Protein AF-A0A8T5PQ79-F1 (afdb_monomer_lite)

pLDDT: mean 72.95, std 11.93, range [40.16, 89.56]

Foldseek 3Di:
DDAAEDEPDDDDDPCVVVAQKWKKKWWWFDDPSYIYIFIDTDDPVDPDCRNVCSCVVVVPDDGTQFIWMWMGHPLEIETEGQDPVNGGAAPVVQVVVQVNVCVVDVVPHSRQWYWYDLDDDDDPVQVPDVVSVVVSVVSVRDPDDDTDTDGD

Secondary structure (DSSP, 8-state):
--PEEEEEE----GGGTTSSEEEEEEEEEEETTEEEEEEEE--TT--SSHHHHHHHHTT--S-EEEEEEEEEETTEEEEE-EETTTEE--HHHHHHHHHHHHHHHHTTS---EEEEE------TTTTT-HHHHHHHHHTT--SS---EEE--

Structure (mmCIF, N/CA/C/O backbone):
data_AF-A0A8T5PQ79-F1
#
_entry.id   AF-A0A8T5PQ79-F1
#
loop_
_atom_site.group_PDB
_atom_site.id
_atom_site.type_symbol
_atom_site.label_atom_id
_atom_site.label_alt_id
_atom_site.label_comp_id
_atom_site.label_asym_id
_atom_site.label_entity_id
_atom_site.label_seq_id
_atom_site.pdbx_PDB_ins_code
_atom_site.Cartn_x
_atom_site.Cartn_y
_atom_site.Cartn_z
_atom_site.occupancy
_atom_site.B_iso_or_equiv
_atom_site.auth_seq_id
_atom_site.auth_comp_id
_atom_site.auth_asym_id
_atom_site.auth_atom_id
_atom_site.pdbx_PDB_model_num
ATOM 1 N N . MET A 1 1 ? -15.926 6.198 -14.031 1.00 45.31 1 MET A N 1
ATOM 2 C CA . MET A 1 1 ? -16.587 5.485 -12.923 1.00 45.31 1 MET A CA 1
ATOM 3 C C . MET A 1 1 ? -15.678 5.688 -11.734 1.00 45.31 1 MET A C 1
ATOM 5 O O . MET A 1 1 ? -14.533 5.262 -11.818 1.00 45.31 1 MET A O 1
ATOM 9 N N . ASP A 1 2 ? -16.119 6.442 -10.732 1.00 56.50 2 ASP A N 1
ATOM 10 C CA . ASP A 1 2 ? -15.287 6.758 -9.570 1.00 56.50 2 ASP A CA 1
ATOM 11 C C . ASP A 1 2 ? -15.241 5.518 -8.674 1.00 56.50 2 ASP A C 1
ATOM 13 O O . ASP A 1 2 ? -16.249 5.131 -8.086 1.00 56.50 2 ASP A O 1
ATOM 17 N N . LEU A 1 3 ? -14.101 4.829 -8.671 1.00 63.94 3 LEU A N 1
ATOM 18 C CA . LEU A 1 3 ? -13.864 3.680 -7.803 1.00 63.94 3 LEU A CA 1
ATOM 19 C C . LEU A 1 3 ? -13.659 4.196 -6.377 1.00 63.94 3 LEU A C 1
ATOM 21 O O . LEU A 1 3 ? -12.762 4.997 -6.133 1.00 63.94 3 LEU A O 1
ATOM 25 N N . GLU A 1 4 ? -14.497 3.753 -5.443 1.00 78.00 4 GLU A N 1
ATOM 26 C CA . GLU A 1 4 ? -14.402 4.136 -4.032 1.00 78.00 4 GLU A CA 1
ATOM 27 C C . GLU A 1 4 ? -13.470 3.156 -3.300 1.00 78.00 4 GLU A C 1
ATOM 29 O O . GLU A 1 4 ? -13.774 1.964 -3.207 1.00 78.00 4 GLU A O 1
ATOM 34 N N . LEU A 1 5 ? -12.337 3.645 -2.785 1.00 79.31 5 LEU A N 1
ATOM 35 C CA . LEU A 1 5 ? -11.408 2.849 -1.979 1.00 79.31 5 LEU A CA 1
ATOM 36 C C . LEU A 1 5 ? -11.834 2.844 -0.502 1.00 79.31 5 LEU A C 1
ATOM 38 O O . LEU A 1 5 ? -12.096 3.903 0.068 1.00 79.31 5 LEU A O 1
ATOM 42 N N . LYS A 1 6 ? -11.868 1.668 0.137 1.00 82.00 6 LYS A N 1
ATOM 43 C CA . LYS A 1 6 ? -12.191 1.507 1.568 1.00 82.00 6 LYS A CA 1
ATOM 44 C C . LYS A 1 6 ? -11.236 0.565 2.276 1.00 82.00 6 LYS A C 1
ATOM 46 O O . LYS A 1 6 ? -10.828 -0.439 1.710 1.00 82.00 6 LYS A O 1
ATOM 51 N N . ILE A 1 7 ? -10.959 0.844 3.548 1.00 79.62 7 ILE A N 1
ATOM 52 C CA . ILE A 1 7 ? -10.294 -0.111 4.442 1.00 79.62 7 ILE A CA 1
ATOM 53 C C . ILE A 1 7 ? -11.322 -1.165 4.859 1.00 79.62 7 ILE A C 1
ATOM 55 O O . ILE A 1 7 ? -12.284 -0.839 5.552 1.00 79.62 7 ILE A O 1
ATOM 59 N N . ALA A 1 8 ? -11.121 -2.412 4.438 1.00 76.44 8 ALA A N 1
ATOM 60 C CA . ALA A 1 8 ? -11.912 -3.552 4.893 1.00 76.44 8 ALA A CA 1
ATOM 61 C C . ALA A 1 8 ? -11.311 -4.180 6.158 1.00 76.44 8 ALA A C 1
ATOM 63 O O . ALA A 1 8 ? -12.041 -4.509 7.090 1.00 76.44 8 ALA A O 1
ATOM 64 N N . ASN A 1 9 ? -9.980 -4.277 6.221 1.00 79.44 9 ASN A N 1
ATOM 65 C CA . ASN A 1 9 ? -9.239 -4.666 7.418 1.00 79.44 9 ASN A CA 1
ATOM 66 C C . ASN A 1 9 ? -7.968 -3.818 7.532 1.00 79.44 9 ASN A C 1
ATOM 68 O O . ASN A 1 9 ? -7.270 -3.600 6.538 1.00 79.44 9 ASN A O 1
ATOM 72 N N . PHE A 1 10 ? -7.669 -3.371 8.753 1.00 74.69 10 PHE A N 1
ATOM 73 C CA . PHE A 1 10 ? -6.352 -2.861 9.091 1.00 74.69 10 PHE A CA 1
ATOM 74 C C . PHE A 1 10 ? -5.753 -3.613 10.284 1.00 74.69 10 PHE A C 1
ATOM 76 O O . PHE A 1 10 ? -6.185 -3.412 11.421 1.00 74.69 10 PHE A O 1
ATOM 83 N N . THR A 1 11 ? -4.733 -4.433 10.033 1.00 73.50 11 THR A N 1
ATOM 84 C CA . THR A 1 11 ? -4.026 -5.155 11.096 1.00 73.50 11 THR A CA 1
ATOM 85 C C . THR A 1 11 ? -2.994 -4.243 11.755 1.00 73.50 11 THR A C 1
ATOM 87 O O . THR A 1 11 ? -2.093 -3.717 11.096 1.00 73.50 11 THR A O 1
ATOM 90 N N . GLU A 1 12 ? -3.100 -4.061 13.070 1.00 70.12 12 GLU A N 1
ATOM 91 C CA . GLU A 1 12 ? -2.101 -3.321 13.843 1.00 70.12 12 GLU A CA 1
ATOM 92 C C . GLU A 1 12 ? -0.791 -4.114 13.929 1.00 70.12 12 GLU A C 1
ATOM 94 O O . GLU A 1 12 ? -0.793 -5.330 14.123 1.00 70.12 12 GLU A O 1
ATOM 99 N N . ASN A 1 13 ? 0.340 -3.424 13.775 1.00 64.50 13 ASN A N 1
ATOM 100 C CA . ASN A 1 13 ? 1.653 -4.014 14.007 1.00 64.50 13 ASN A CA 1
ATOM 101 C C . ASN A 1 13 ? 2.167 -3.526 15.364 1.00 64.50 13 ASN A C 1
ATOM 103 O O . ASN A 1 13 ? 2.587 -2.376 15.497 1.00 64.50 13 ASN A O 1
ATOM 107 N N . SER A 1 14 ? 2.130 -4.405 16.367 1.00 60.19 14 SER A N 1
ATOM 108 C CA . SER A 1 14 ? 2.574 -4.105 17.734 1.00 60.19 14 SER A CA 1
ATOM 109 C C . SER A 1 14 ? 4.061 -3.741 17.826 1.00 60.19 14 SER A C 1
ATOM 111 O O . SER A 1 14 ? 4.486 -3.176 18.825 1.00 60.19 14 SER A O 1
ATOM 113 N N . GLN A 1 15 ? 4.857 -4.016 16.785 1.00 58.06 15 GLN A N 1
ATOM 114 C CA . GLN A 1 15 ? 6.284 -3.680 16.742 1.00 58.06 15 GLN A CA 1
ATOM 115 C C . GLN A 1 15 ? 6.549 -2.190 16.485 1.00 58.06 15 GLN A C 1
ATOM 117 O O . GLN A 1 15 ? 7.648 -1.722 16.750 1.00 58.06 15 GLN A O 1
ATOM 122 N N . VAL A 1 16 ? 5.552 -1.427 16.023 1.00 59.19 16 VAL A N 1
ATOM 123 C CA . VAL A 1 16 ? 5.694 0.010 15.704 1.00 59.19 16 VAL A CA 1
ATOM 124 C C . VAL A 1 16 ? 5.836 0.872 16.963 1.00 59.19 16 VAL A C 1
ATOM 126 O O . VAL A 1 16 ? 6.317 2.003 16.889 1.00 59.19 16 VAL A O 1
ATOM 129 N N . GLU A 1 17 ? 5.420 0.355 18.123 1.00 57.84 17 GLU A N 1
ATOM 130 C CA . GLU A 1 17 ? 5.636 1.016 19.414 1.00 57.84 17 GLU A CA 1
ATOM 131 C C . GLU A 1 17 ? 7.031 0.743 19.993 1.00 57.84 17 GLU A C 1
ATOM 133 O O . GLU A 1 17 ? 7.568 1.589 20.708 1.00 57.84 17 GLU A O 1
ATOM 138 N N . GLU A 1 18 ? 7.632 -0.406 19.667 1.00 51.97 18 GLU A N 1
ATOM 139 C CA . GLU A 1 18 ? 8.903 -0.856 20.251 1.00 51.97 18 GLU A CA 1
ATOM 140 C C . GLU A 1 18 ? 10.114 -0.604 19.346 1.00 51.97 18 GLU A C 1
ATOM 142 O O . GLU A 1 18 ? 11.229 -0.435 19.839 1.00 51.97 18 GLU A O 1
ATOM 147 N N . GLU A 1 19 ? 9.916 -0.497 18.034 1.00 53.09 19 GLU A N 1
ATOM 148 C CA . GLU A 1 19 ? 10.960 -0.148 17.083 1.00 53.09 19 GLU A CA 1
ATOM 149 C C . GLU A 1 19 ? 10.413 0.850 16.062 1.00 53.09 19 GLU A C 1
ATOM 151 O O . GLU A 1 19 ? 9.291 0.734 15.577 1.00 53.09 19 GLU A O 1
ATOM 156 N N . GLU A 1 20 ? 11.227 1.837 15.687 1.00 65.12 20 GLU A N 1
ATOM 157 C CA . GLU A 1 20 ? 10.925 2.864 14.682 1.00 65.12 20 GLU A CA 1
ATOM 158 C C . GLU A 1 20 ? 10.723 2.290 13.265 1.00 65.12 20 GLU A C 1
ATOM 160 O O . GLU A 1 20 ? 10.907 3.024 12.298 1.00 65.12 20 GLU A O 1
ATOM 165 N N . PHE A 1 21 ? 10.388 1.002 13.131 1.00 69.50 21 PHE A N 1
ATOM 166 C CA . PHE A 1 21 ? 10.263 0.226 11.912 1.00 69.50 21 PHE A CA 1
ATOM 167 C C . PHE A 1 21 ? 9.094 -0.773 11.998 1.00 69.50 21 PHE A C 1
ATOM 169 O O . PHE A 1 21 ? 9.026 -1.586 12.915 1.00 69.50 21 PHE A O 1
ATOM 176 N N . GLY A 1 22 ? 8.200 -0.764 11.010 1.00 76.88 22 GLY A N 1
ATOM 177 C CA . GLY A 1 22 ? 7.114 -1.737 10.883 1.00 76.88 22 GLY A CA 1
ATOM 178 C C . GLY A 1 22 ? 6.856 -2.087 9.425 1.00 76.88 22 GLY A C 1
ATOM 179 O O . GLY A 1 22 ? 6.972 -1.225 8.558 1.00 76.88 22 GLY A O 1
ATOM 180 N N . VAL A 1 23 ? 6.504 -3.344 9.151 1.00 80.12 23 VAL A N 1
ATOM 181 C CA . VAL A 1 23 ? 6.176 -3.817 7.798 1.00 80.12 23 VAL A CA 1
ATOM 182 C C . VAL A 1 23 ? 4.776 -4.413 7.788 1.00 80.12 23 VAL A C 1
ATOM 184 O O . VAL A 1 23 ? 4.390 -5.156 8.693 1.00 80.12 23 VAL A O 1
ATOM 187 N N . TRP A 1 24 ? 4.021 -4.093 6.746 1.00 85.62 24 TRP A N 1
ATOM 188 C CA . TRP A 1 24 ? 2.733 -4.691 6.440 1.00 85.62 24 TRP A CA 1
ATOM 189 C C . TRP A 1 24 ? 2.726 -5.156 4.999 1.00 85.62 24 TRP A C 1
ATOM 191 O O . TRP A 1 24 ? 3.242 -4.483 4.106 1.00 85.62 24 TRP A O 1
ATOM 201 N N . LYS A 1 25 ? 2.051 -6.273 4.774 1.00 87.06 25 LYS A N 1
ATOM 202 C CA . LYS A 1 25 ? 1.564 -6.640 3.454 1.00 87.06 25 LYS A CA 1
ATOM 203 C C . LYS A 1 25 ? 0.161 -6.101 3.273 1.00 87.06 25 LYS A C 1
ATOM 205 O O . LYS A 1 25 ? -0.603 -6.006 4.234 1.00 87.06 25 LYS A O 1
ATOM 210 N N . PHE A 1 26 ? -0.196 -5.786 2.040 1.00 88.12 26 PHE A N 1
ATOM 211 C CA . PHE A 1 26 ? -1.568 -5.461 1.707 1.00 88.12 26 PHE A CA 1
ATOM 212 C C . PHE A 1 26 ? -1.999 -6.072 0.381 1.00 88.12 26 PHE A C 1
ATOM 214 O O . PHE A 1 26 ? -1.177 -6.322 -0.502 1.00 88.12 26 PHE A O 1
ATOM 221 N N . VAL A 1 27 ? -3.302 -6.303 0.262 1.00 89.50 27 VAL A N 1
ATOM 222 C CA . VAL A 1 27 ? -3.963 -6.734 -0.970 1.00 89.50 27 VAL A CA 1
ATOM 223 C C . VAL A 1 27 ? -5.167 -5.840 -1.235 1.00 89.50 27 VAL A C 1
ATOM 225 O O . VAL A 1 27 ? -5.824 -5.361 -0.304 1.00 89.50 27 VAL A O 1
ATOM 228 N N . LEU A 1 28 ? -5.426 -5.594 -2.515 1.00 89.25 28 LEU A N 1
ATOM 229 C CA . LEU A 1 28 ? -6.592 -4.868 -2.994 1.00 89.25 28 LEU A CA 1
ATOM 230 C C . LEU A 1 28 ? -7.549 -5.846 -3.655 1.00 89.25 28 LEU A C 1
ATOM 232 O O . LEU A 1 28 ? -7.155 -6.585 -4.554 1.00 89.25 28 LEU A O 1
ATOM 236 N N . VAL A 1 29 ? -8.801 -5.815 -3.222 1.00 89.56 29 VAL A N 1
ATOM 237 C CA . VAL A 1 29 ? -9.871 -6.666 -3.739 1.00 89.56 29 VAL A CA 1
ATOM 238 C C . VAL A 1 29 ? -10.916 -5.781 -4.392 1.00 89.56 29 VAL A C 1
ATOM 240 O O . VAL A 1 29 ? -11.338 -4.785 -3.804 1.00 89.56 29 VAL A O 1
ATOM 243 N N . GLN A 1 30 ? -11.331 -6.115 -5.607 1.00 87.25 30 GLN A N 1
ATOM 244 C CA . GLN A 1 30 ? -12.463 -5.456 -6.233 1.00 87.25 30 GLN A CA 1
ATOM 245 C C . GLN A 1 30 ? -13.764 -6.088 -5.730 1.00 87.25 30 GLN A C 1
ATOM 247 O O . GLN A 1 30 ? -14.006 -7.273 -5.911 1.00 87.25 30 GLN A O 1
ATOM 252 N N . ASP A 1 31 ? -14.620 -5.272 -5.118 1.00 85.69 31 ASP A N 1
ATOM 253 C CA . ASP A 1 31 ? -15.972 -5.655 -4.710 1.00 85.69 31 ASP A CA 1
ATOM 254 C C . ASP A 1 31 ? -16.971 -4.734 -5.414 1.00 85.69 31 ASP A C 1
ATOM 256 O O . ASP A 1 31 ? -17.198 -3.587 -5.013 1.00 85.69 31 ASP A O 1
ATOM 260 N N . ASN A 1 32 ? -17.565 -5.232 -6.500 1.00 83.81 32 ASN A N 1
ATOM 261 C CA . ASN A 1 32 ? -18.494 -4.481 -7.340 1.00 83.81 32 ASN A CA 1
ATOM 262 C C . ASN A 1 32 ? -17.881 -3.150 -7.836 1.00 83.81 32 ASN A C 1
ATOM 264 O O . ASN A 1 32 ? -16.981 -3.140 -8.677 1.00 83.81 32 ASN A O 1
ATOM 268 N N . SER A 1 33 ? -18.377 -2.014 -7.333 1.00 82.31 33 SER A N 1
ATOM 269 C CA . SER A 1 33 ? -17.909 -0.661 -7.663 1.00 82.31 33 SER A CA 1
ATOM 270 C C . SER A 1 33 ? -16.904 -0.097 -6.649 1.00 82.31 33 SER A C 1
ATOM 272 O O . SER A 1 33 ? -16.665 1.113 -6.636 1.00 82.31 33 SER A O 1
ATOM 274 N N . LYS A 1 34 ? -16.373 -0.936 -5.757 1.00 84.88 34 LYS A N 1
ATOM 275 C CA . LYS A 1 34 ? -15.459 -0.549 -4.681 1.00 84.88 34 LYS A CA 1
ATOM 276 C C . LYS A 1 34 ? -14.151 -1.308 -4.791 1.00 84.88 34 LYS A C 1
ATOM 278 O O . LYS A 1 34 ? -14.103 -2.426 -5.296 1.00 84.88 34 LYS A O 1
ATOM 283 N N . ILE A 1 35 ? -13.104 -0.693 -4.258 1.00 88.12 35 ILE A N 1
ATOM 284 C CA . ILE A 1 35 ? -11.839 -1.367 -3.995 1.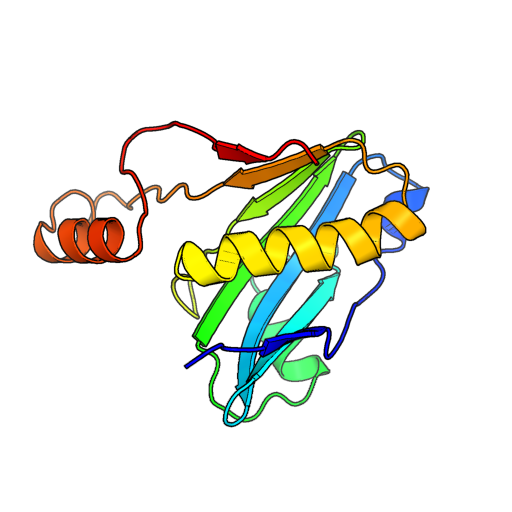00 88.12 35 ILE A CA 1
ATOM 285 C C . ILE A 1 35 ? -11.698 -1.472 -2.482 1.00 88.12 35 ILE A C 1
ATOM 287 O O . ILE A 1 35 ? -11.782 -0.477 -1.761 1.00 88.12 35 ILE A O 1
ATOM 291 N N . LEU A 1 36 ? -11.510 -2.689 -1.999 1.00 89.12 36 LEU A N 1
ATOM 292 C CA . LEU A 1 36 ? -11.332 -3.006 -0.596 1.00 89.12 36 LEU A CA 1
ATOM 293 C C . LEU A 1 36 ? -9.854 -3.249 -0.315 1.00 89.12 36 LEU A C 1
ATOM 295 O O . LEU A 1 36 ? -9.195 -4.035 -0.992 1.00 89.12 36 LEU A O 1
ATOM 299 N N . LEU A 1 37 ? -9.346 -2.561 0.698 1.00 88.44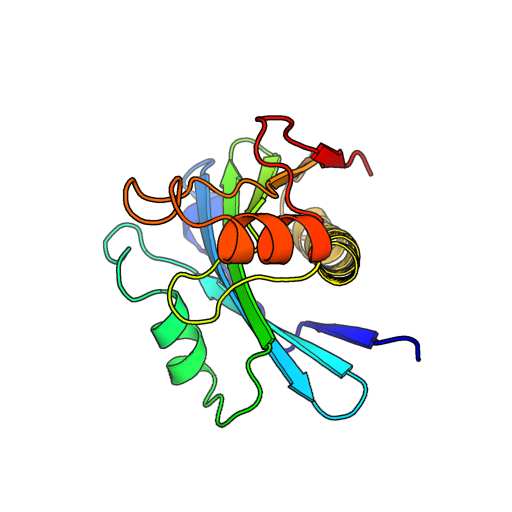 37 LEU A N 1
ATOM 300 C CA . LEU A 1 37 ? -7.997 -2.705 1.203 1.00 88.44 37 LEU A CA 1
ATOM 301 C C . LEU A 1 37 ? -7.983 -3.637 2.415 1.00 88.44 37 LEU A C 1
ATOM 303 O O . LEU A 1 37 ? -8.629 -3.356 3.428 1.00 88.44 37 LEU A O 1
ATOM 307 N N . TYR A 1 38 ? -7.177 -4.691 2.323 1.00 87.81 38 TYR A N 1
ATOM 308 C CA . TYR A 1 38 ? -6.839 -5.573 3.432 1.00 87.81 38 TYR A CA 1
ATOM 309 C C . TYR A 1 38 ? -5.352 -5.467 3.739 1.00 87.81 38 TYR A C 1
ATOM 311 O O . TYR A 1 38 ? -4.524 -5.541 2.828 1.00 87.81 38 TYR A O 1
ATOM 319 N N . THR A 1 39 ? -5.003 -5.322 5.016 1.00 86.19 39 THR A N 1
ATOM 320 C CA . THR A 1 39 ? -3.607 -5.305 5.469 1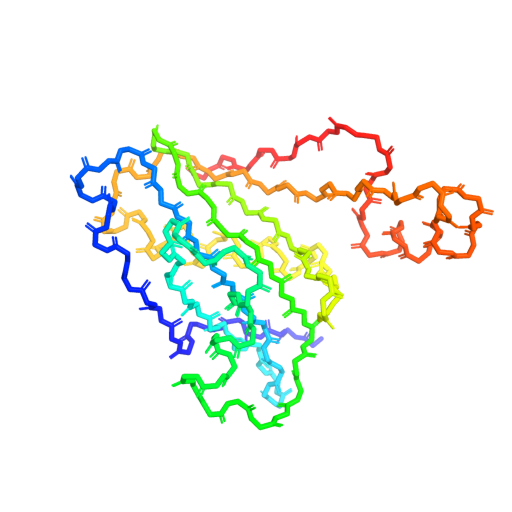.00 86.19 39 THR A CA 1
ATOM 321 C C . THR A 1 39 ? -3.343 -6.425 6.468 1.00 86.19 39 THR A C 1
ATOM 323 O O . THR A 1 39 ? -4.213 -6.781 7.262 1.00 86.19 39 THR A O 1
ATOM 326 N N . GLY A 1 40 ? -2.125 -6.961 6.449 1.00 83.81 40 GLY A N 1
ATOM 327 C CA . GLY A 1 40 ? -1.611 -7.887 7.454 1.00 83.81 40 GLY A CA 1
ATOM 328 C C . GLY A 1 40 ? -0.248 -7.415 7.935 1.00 83.81 40 GLY A C 1
ATOM 329 O O . GLY A 1 40 ? 0.639 -7.138 7.123 1.00 83.81 40 GLY A O 1
ATOM 330 N N . ALA A 1 41 ? -0.086 -7.296 9.251 1.00 77.75 41 ALA A N 1
ATOM 331 C CA . ALA A 1 41 ? 1.211 -7.008 9.846 1.00 77.75 41 ALA A CA 1
ATOM 332 C C . ALA A 1 41 ? 2.163 -8.171 9.555 1.00 77.75 41 ALA A C 1
ATOM 334 O O . ALA A 1 41 ? 1.804 -9.335 9.734 1.00 77.75 41 ALA A O 1
ATOM 335 N N . GLN A 1 42 ? 3.369 -7.859 9.089 1.00 71.88 42 GLN A N 1
ATOM 336 C CA . GLN A 1 42 ? 4.362 -8.866 8.752 1.00 71.88 42 GLN A CA 1
ATOM 337 C C . GLN A 1 42 ? 5.345 -9.035 9.917 1.00 71.88 42 GLN A C 1
ATOM 339 O O . GLN A 1 42 ? 6.083 -8.093 10.223 1.00 71.88 42 GLN A O 1
ATOM 344 N N . PRO A 1 43 ? 5.395 -10.212 10.569 1.00 66.12 43 PRO A N 1
ATOM 345 C CA . PRO A 1 43 ? 6.440 -10.509 11.539 1.00 66.12 43 PRO A CA 1
ATOM 346 C C . PRO A 1 43 ? 7.803 -10.573 10.839 1.00 66.12 43 PRO A C 1
ATOM 348 O O . PRO A 1 43 ? 7.903 -11.076 9.720 1.00 66.12 43 PRO A O 1
ATOM 351 N N . LYS A 1 44 ? 8.870 -10.130 11.518 1.00 62.78 44 LYS A N 1
ATOM 352 C CA . LYS A 1 44 ? 10.256 -10.151 10.997 1.00 62.78 44 LYS A CA 1
ATOM 353 C C . LYS A 1 44 ? 10.714 -11.521 10.475 1.00 62.78 44 LYS A C 1
ATOM 355 O O . LYS A 1 44 ? 11.600 -11.580 9.630 1.00 62.78 44 LYS A O 1
ATOM 360 N N . GLU A 1 45 ? 10.131 -12.597 10.991 1.00 61.75 45 GLU A N 1
ATOM 361 C CA . GLU A 1 45 ? 10.542 -13.979 10.735 1.00 61.75 45 GLU A CA 1
ATOM 362 C C . GLU A 1 45 ? 9.941 -14.578 9.451 1.00 61.75 45 GLU A C 1
ATOM 364 O O . GLU A 1 45 ? 10.382 -15.645 9.036 1.00 61.75 45 GLU A O 1
ATOM 369 N N . ASP A 1 46 ? 8.974 -13.914 8.800 1.00 62.94 46 ASP A N 1
ATOM 370 C CA . ASP A 1 46 ? 8.191 -14.527 7.718 1.00 62.94 46 ASP A CA 1
ATOM 371 C C . ASP A 1 46 ? 8.012 -13.596 6.507 1.00 62.94 46 ASP A C 1
ATOM 373 O O . ASP A 1 46 ? 6.965 -12.972 6.295 1.00 62.94 46 ASP A O 1
ATOM 377 N N . TYR A 1 47 ? 9.080 -13.466 5.710 1.00 59.16 47 TYR A N 1
ATOM 378 C CA . TYR A 1 47 ? 9.092 -12.596 4.530 1.00 59.16 47 TYR A CA 1
ATOM 379 C C . TYR A 1 47 ? 8.388 -13.192 3.300 1.00 59.16 47 TYR A C 1
ATOM 381 O O . TYR A 1 47 ? 7.876 -12.434 2.471 1.00 59.16 47 TYR A O 1
ATOM 389 N N . GLU A 1 48 ? 8.341 -14.522 3.186 1.00 60.56 48 GLU A N 1
ATOM 390 C CA . GLU A 1 48 ? 7.990 -15.224 1.943 1.00 60.56 48 GLU A CA 1
ATOM 391 C C . GLU A 1 48 ? 6.477 -15.382 1.711 1.00 60.56 48 GLU A C 1
ATOM 393 O O . GLU A 1 48 ? 6.051 -15.434 0.557 1.00 60.56 48 GLU A O 1
ATOM 398 N N . TYR A 1 49 ? 5.650 -15.375 2.767 1.00 64.19 49 TYR A N 1
ATOM 399 C CA . TYR A 1 49 ? 4.216 -15.713 2.669 1.00 64.19 49 TYR A CA 1
ATOM 400 C C . TYR A 1 49 ? 3.255 -14.596 3.077 1.00 64.19 49 TYR A C 1
ATOM 402 O O . TYR A 1 49 ? 2.054 -14.820 3.258 1.00 64.19 49 TYR A O 1
ATOM 410 N N . GLY A 1 50 ? 3.751 -13.368 3.216 1.00 75.69 50 GLY A N 1
ATOM 411 C CA . GLY A 1 50 ? 2.958 -12.299 3.811 1.00 75.69 50 GLY A CA 1
ATOM 412 C C . GLY A 1 50 ? 1.661 -11.979 3.043 1.00 75.69 50 GLY A C 1
ATOM 413 O O . GLY A 1 50 ? 0.628 -11.803 3.678 1.00 75.69 50 GLY A O 1
ATOM 414 N N . HIS A 1 51 ? 1.658 -11.957 1.699 1.00 82.12 51 HIS A N 1
ATOM 415 C CA . HIS A 1 51 ? 0.431 -11.667 0.930 1.00 82.12 51 HIS A CA 1
ATOM 416 C C . HIS A 1 51 ? -0.587 -12.814 0.991 1.00 82.12 51 HIS A C 1
ATOM 418 O O . HIS A 1 51 ? -1.772 -12.557 1.191 1.00 82.12 51 HIS A O 1
ATOM 424 N N . SER A 1 52 ? -0.141 -14.073 0.887 1.00 80.38 52 SER A N 1
ATOM 425 C CA . SER A 1 52 ? -1.016 -15.248 1.040 1.00 80.38 52 SER A CA 1
ATOM 426 C C . SER A 1 52 ? -1.633 -15.327 2.432 1.00 80.38 52 SER A C 1
ATOM 428 O O . SER A 1 52 ? -2.776 -15.751 2.572 1.00 80.38 52 SER A O 1
ATOM 430 N N . ARG A 1 53 ? -0.906 -14.862 3.452 1.00 80.69 53 ARG A N 1
ATOM 431 C CA . ARG A 1 53 ? -1.410 -14.782 4.819 1.00 80.69 53 ARG A CA 1
ATOM 432 C C . ARG A 1 53 ? -2.561 -13.785 4.943 1.00 80.69 53 ARG A C 1
ATOM 434 O O . ARG A 1 53 ? -3.587 -14.143 5.512 1.00 80.69 53 ARG A O 1
ATOM 441 N N . VAL A 1 54 ? -2.439 -12.589 4.348 1.00 85.31 54 VAL A N 1
ATOM 442 C CA . VAL A 1 54 ? -3.546 -11.610 4.318 1.00 85.31 54 VAL A CA 1
ATOM 443 C C . VAL A 1 54 ? -4.793 -12.222 3.683 1.00 85.31 54 VAL A C 1
ATOM 445 O O . VAL A 1 54 ? -5.885 -12.070 4.226 1.00 85.31 54 VAL A O 1
ATOM 448 N N . VAL A 1 55 ? -4.624 -12.947 2.573 1.00 86.12 55 VAL A N 1
ATOM 449 C CA . VAL A 1 55 ? -5.717 -13.644 1.877 1.00 86.12 55 VAL A CA 1
ATOM 450 C C . VAL A 1 55 ? -6.365 -14.695 2.774 1.00 86.12 55 VAL A C 1
ATOM 452 O O . VAL A 1 55 ? -7.581 -14.671 2.950 1.00 86.12 55 VAL A O 1
ATOM 455 N N . SER A 1 56 ? -5.567 -15.570 3.394 1.00 84.06 56 SER A N 1
ATOM 456 C CA . SER A 1 56 ? -6.087 -16.654 4.232 1.00 84.06 56 SER A CA 1
ATOM 457 C C . SER A 1 56 ? -6.741 -16.166 5.525 1.00 84.06 56 SER A C 1
ATOM 459 O O . SER A 1 56 ? -7.762 -16.705 5.932 1.00 84.06 56 SER A O 1
ATOM 461 N N . GLU A 1 57 ? -6.172 -15.150 6.181 1.00 85.31 57 GLU A N 1
ATOM 462 C CA . GLU A 1 57 ? -6.684 -14.643 7.462 1.00 85.31 57 GLU A CA 1
ATOM 463 C C . GLU A 1 57 ? -7.986 -13.849 7.298 1.00 85.31 57 GLU A C 1
ATOM 465 O O . GLU A 1 57 ? -8.753 -13.731 8.251 1.00 85.31 57 GLU A O 1
ATOM 470 N N . ASN A 1 58 ? -8.245 -13.318 6.099 1.00 83.69 58 ASN A N 1
ATOM 471 C CA . ASN A 1 58 ? -9.446 -12.539 5.796 1.00 83.69 58 ASN A CA 1
ATOM 472 C C . ASN A 1 58 ? -10.471 -13.306 4.945 1.00 83.69 58 ASN A C 1
ATOM 474 O O . ASN A 1 58 ? -11.437 -12.691 4.500 1.00 83.69 58 ASN A O 1
ATOM 478 N N . ASP A 1 59 ? -10.267 -14.611 4.721 1.00 85.12 59 ASP A N 1
ATOM 479 C CA . ASP A 1 59 ? -11.143 -15.472 3.907 1.00 85.12 59 ASP A CA 1
ATOM 480 C C . ASP A 1 59 ? -11.479 -14.850 2.534 1.00 85.12 59 ASP A C 1
ATOM 482 O O . ASP A 1 59 ? -12.625 -14.818 2.078 1.00 85.12 59 ASP A O 1
ATOM 486 N N . ILE A 1 60 ? -10.462 -14.266 1.889 1.00 84.31 60 ILE A N 1
ATOM 487 C CA . ILE A 1 60 ? -10.630 -13.572 0.609 1.00 84.31 60 ILE A CA 1
ATOM 488 C C . ILE A 1 60 ? -10.782 -14.630 -0.481 1.00 84.31 60 ILE A C 1
ATOM 490 O O . ILE A 1 60 ? -9.815 -15.310 -0.826 1.00 84.31 60 ILE A O 1
ATOM 494 N N . SER A 1 61 ? -12.001 -14.762 -1.010 1.00 71.38 61 SER A N 1
ATOM 495 C CA . SER A 1 61 ? -12.339 -15.814 -1.968 1.00 71.38 61 SER A CA 1
ATOM 496 C C . SER A 1 61 ? -12.037 -15.456 -3.422 1.00 71.38 61 SER A C 1
ATOM 498 O O . SER A 1 61 ? -11.504 -16.330 -4.078 1.00 71.38 61 SER A O 1
ATOM 500 N N . GLU A 1 62 ? -12.249 -14.229 -3.931 1.00 71.19 62 GLU A N 1
ATOM 501 C CA . GLU A 1 62 ? -11.825 -13.838 -5.300 1.00 71.19 62 GLU A CA 1
ATOM 502 C C . GLU A 1 62 ? -11.896 -12.309 -5.588 1.00 71.19 62 GLU A C 1
ATOM 504 O O . GLU A 1 62 ? -12.452 -11.548 -4.799 1.00 71.19 62 GLU A O 1
ATOM 509 N N . ASP A 1 63 ? -11.315 -11.908 -6.741 1.00 83.94 63 ASP A N 1
ATOM 510 C CA . ASP A 1 63 ? -11.068 -10.565 -7.330 1.00 83.94 63 ASP A CA 1
ATOM 511 C C . ASP A 1 63 ? -9.967 -9.702 -6.683 1.00 83.94 63 ASP A C 1
ATOM 513 O O . ASP A 1 63 ? -10.079 -8.485 -6.521 1.00 83.94 63 ASP A O 1
ATOM 517 N N . ILE A 1 64 ? -8.825 -10.324 -6.371 1.00 86.19 64 ILE A N 1
ATOM 518 C CA . ILE A 1 64 ? -7.600 -9.584 -6.034 1.00 86.19 64 ILE A CA 1
ATOM 519 C C . ILE A 1 64 ? -7.076 -8.876 -7.289 1.00 86.19 64 ILE A C 1
ATOM 521 O O . ILE A 1 64 ? -6.677 -9.517 -8.258 1.00 86.19 64 ILE A O 1
ATOM 525 N N . ILE A 1 65 ? -7.033 -7.546 -7.244 1.00 85.19 65 ILE A N 1
ATOM 526 C CA . ILE A 1 65 ? -6.587 -6.692 -8.357 1.00 85.19 65 ILE A CA 1
ATOM 527 C C . ILE A 1 65 ? -5.153 -6.180 -8.187 1.00 85.19 65 ILE A C 1
ATOM 529 O O . ILE A 1 65 ? -4.643 -5.460 -9.043 1.00 85.19 65 ILE A O 1
ATOM 533 N N . GLY A 1 66 ? -4.512 -6.507 -7.065 1.00 86.81 66 GLY A N 1
ATOM 534 C CA . GLY A 1 66 ? -3.118 -6.179 -6.804 1.00 86.81 66 GLY A CA 1
ATOM 535 C C . GLY A 1 66 ? -2.741 -6.328 -5.336 1.00 86.81 66 GLY A C 1
ATOM 536 O O . GLY A 1 66 ? -3.583 -6.556 -4.466 1.00 86.81 66 GLY A O 1
ATOM 537 N N . GLY A 1 67 ? -1.455 -6.175 -5.046 1.00 87.44 67 GLY A N 1
ATOM 538 C CA . GLY A 1 67 ? -0.942 -6.204 -3.683 1.00 87.44 67 GLY A CA 1
ATOM 539 C C . GLY A 1 67 ? 0.383 -5.476 -3.567 1.00 87.44 67 GLY A C 1
ATOM 540 O O . GLY A 1 67 ? 0.963 -5.050 -4.564 1.00 87.44 67 GLY A O 1
ATOM 541 N N . GLY A 1 68 ? 0.850 -5.321 -2.337 1.00 87.62 68 GLY A N 1
ATOM 542 C CA . GLY A 1 68 ? 2.031 -4.526 -2.070 1.00 87.62 68 GLY A CA 1
ATOM 543 C C . GLY A 1 68 ? 2.504 -4.571 -0.630 1.00 87.62 68 GLY A C 1
ATOM 544 O O . GLY A 1 68 ? 1.987 -5.330 0.195 1.00 87.62 68 GLY A O 1
ATOM 545 N N . ASP A 1 69 ? 3.491 -3.731 -0.351 1.00 86.19 69 ASP A N 1
ATOM 546 C CA . ASP A 1 69 ? 4.150 -3.614 0.941 1.00 86.19 69 ASP A CA 1
ATOM 547 C C . ASP A 1 69 ? 4.013 -2.186 1.469 1.00 86.19 69 ASP A C 1
ATOM 549 O O . ASP A 1 69 ? 4.134 -1.220 0.714 1.00 86.19 69 ASP A O 1
ATOM 553 N N . MET A 1 70 ? 3.800 -2.049 2.773 1.00 86.69 70 MET A N 1
ATOM 554 C CA . MET A 1 70 ? 3.965 -0.789 3.489 1.00 86.69 70 MET A CA 1
ATOM 555 C C . MET A 1 70 ? 5.069 -0.949 4.526 1.00 86.69 70 MET A C 1
ATOM 557 O O . MET A 1 70 ? 5.016 -1.867 5.340 1.00 86.69 70 MET A O 1
ATOM 561 N N . CYS A 1 71 ? 6.033 -0.039 4.533 1.00 84.56 71 CYS A N 1
ATOM 562 C CA . CYS A 1 71 ? 7.122 -0.003 5.496 1.00 84.56 71 CYS A CA 1
ATOM 563 C C . CYS A 1 71 ? 7.103 1.340 6.221 1.00 84.56 71 CYS A C 1
ATOM 565 O O . CYS A 1 71 ? 7.418 2.376 5.640 1.00 84.56 71 CYS A O 1
ATOM 567 N N . PHE A 1 72 ? 6.747 1.341 7.499 1.00 81.50 72 PHE A N 1
ATOM 568 C CA . PHE A 1 72 ? 6.890 2.521 8.339 1.00 81.50 72 PHE A CA 1
ATOM 569 C C . PHE A 1 72 ? 8.310 2.565 8.883 1.00 81.50 72 PHE A C 1
ATOM 571 O O . PHE A 1 72 ? 8.762 1.578 9.448 1.00 81.50 72 PHE A O 1
ATOM 578 N N . HIS A 1 73 ? 9.007 3.687 8.730 1.00 82.81 73 HIS A N 1
ATOM 579 C CA . HIS A 1 73 ? 10.302 3.913 9.349 1.00 82.81 73 HIS A CA 1
ATOM 580 C C . HIS A 1 73 ? 10.508 5.385 9.742 1.00 82.81 73 HIS A C 1
ATOM 582 O O . HIS A 1 73 ? 10.358 6.284 8.915 1.00 82.81 73 HIS A O 1
ATOM 588 N N . TYR A 1 74 ? 10.873 5.672 10.995 1.00 79.69 74 TYR A N 1
ATOM 589 C CA . TYR A 1 74 ? 11.232 7.028 11.464 1.00 79.69 74 TYR A CA 1
ATOM 590 C C . TYR A 1 74 ? 10.210 8.142 11.124 1.00 79.69 74 TYR A C 1
ATOM 592 O O . TYR A 1 74 ? 10.577 9.277 10.801 1.00 79.69 74 TYR A O 1
ATOM 600 N N . GLY A 1 75 ? 8.907 7.840 11.166 1.00 77.56 75 GLY A N 1
ATOM 601 C CA . GLY A 1 75 ? 7.852 8.791 10.785 1.00 77.56 75 GLY A CA 1
ATOM 602 C C . GLY A 1 75 ? 7.621 8.916 9.274 1.00 77.56 75 GLY A C 1
ATOM 603 O O . GLY A 1 75 ? 6.891 9.803 8.846 1.00 77.56 75 GLY A O 1
ATOM 604 N N . THR A 1 76 ? 8.227 8.050 8.468 1.00 82.94 76 THR A N 1
ATOM 605 C CA . THR A 1 76 ? 7.988 7.915 7.026 1.00 82.94 76 THR A CA 1
ATOM 606 C C . THR A 1 76 ? 7.226 6.629 6.778 1.00 82.94 76 THR A C 1
ATOM 608 O O . THR A 1 76 ? 7.638 5.594 7.286 1.00 82.94 76 THR A O 1
ATOM 611 N N . LEU A 1 77 ? 6.151 6.664 5.999 1.00 85.06 77 LEU A N 1
ATOM 612 C CA . LEU A 1 77 ? 5.522 5.448 5.491 1.00 85.06 77 LEU A CA 1
ATOM 613 C C . LEU A 1 77 ? 5.878 5.276 4.016 1.00 85.06 77 LEU A C 1
ATOM 615 O O . LEU A 1 77 ? 5.467 6.074 3.185 1.00 85.06 77 LEU A O 1
ATOM 619 N N . ASP A 1 78 ? 6.664 4.260 3.703 1.00 85.31 78 ASP A N 1
ATOM 620 C CA . ASP A 1 78 ? 6.977 3.844 2.339 1.00 85.31 78 ASP A CA 1
ATOM 621 C C . ASP A 1 78 ? 5.916 2.844 1.866 1.00 85.31 78 ASP A C 1
ATOM 623 O O . ASP A 1 78 ? 5.654 1.858 2.551 1.00 85.31 78 ASP A O 1
ATOM 627 N N . VAL A 1 79 ? 5.301 3.090 0.712 1.00 85.19 79 VAL A N 1
ATOM 628 C CA . VAL A 1 79 ? 4.308 2.207 0.101 1.00 85.19 79 VAL A CA 1
ATOM 629 C C . VAL A 1 79 ? 4.791 1.735 -1.264 1.00 85.19 79 VAL A C 1
ATOM 631 O O . VAL A 1 79 ? 5.044 2.543 -2.156 1.00 85.19 79 VAL A O 1
ATOM 634 N N . LYS A 1 80 ? 4.805 0.418 -1.470 1.00 83.69 80 LYS A N 1
ATOM 635 C CA . LYS A 1 80 ? 5.164 -0.239 -2.732 1.00 83.69 80 LYS A CA 1
ATOM 636 C C . LYS A 1 80 ? 3.991 -1.048 -3.258 1.00 83.69 80 LYS A C 1
ATOM 638 O O . LYS A 1 80 ? 3.586 -2.014 -2.626 1.00 83.69 80 LYS A O 1
ATOM 643 N N . GLY A 1 81 ? 3.462 -0.685 -4.424 1.00 81.25 81 GLY A N 1
ATOM 644 C CA . GLY A 1 81 ? 2.283 -1.321 -5.032 1.00 81.25 81 GLY A CA 1
ATOM 645 C C . GLY A 1 81 ? 2.584 -2.576 -5.851 1.00 81.25 81 GLY A C 1
ATOM 646 O O . GLY A 1 81 ? 2.072 -2.701 -6.960 1.00 81.25 81 GLY A O 1
ATOM 647 N N . MET A 1 82 ? 3.484 -3.440 -5.379 1.00 77.94 82 MET A N 1
ATOM 648 C CA . MET A 1 82 ? 3.922 -4.620 -6.125 1.00 77.94 82 MET A CA 1
ATOM 649 C C . MET A 1 82 ? 3.875 -5.888 -5.281 1.00 77.94 82 MET A C 1
ATOM 651 O O . MET A 1 82 ? 4.461 -5.952 -4.202 1.00 77.94 82 MET A O 1
ATOM 655 N N . SER A 1 83 ? 3.260 -6.928 -5.834 1.00 78.06 83 SER A N 1
ATOM 656 C CA . SER A 1 83 ? 3.294 -8.291 -5.321 1.00 78.06 83 SER A CA 1
ATOM 657 C C . SER A 1 83 ? 3.773 -9.241 -6.413 1.00 78.06 83 SER A C 1
ATOM 659 O O . SER A 1 83 ? 3.262 -9.224 -7.530 1.00 78.06 83 SER A O 1
ATOM 661 N N . GLY A 1 84 ? 4.709 -10.132 -6.078 1.00 70.19 84 GLY A N 1
ATOM 662 C CA . GLY A 1 84 ? 5.133 -11.196 -6.994 1.00 70.19 84 GLY A CA 1
ATOM 663 C C . GLY A 1 84 ? 4.025 -12.207 -7.324 1.00 70.19 84 GLY A C 1
ATOM 664 O O . GLY A 1 84 ? 4.142 -12.921 -8.311 1.00 70.19 84 GLY A O 1
ATOM 665 N N . TYR A 1 85 ? 2.957 -12.256 -6.518 1.00 73.44 85 TYR A N 1
ATOM 666 C CA . TYR A 1 85 ? 1.823 -13.167 -6.703 1.00 73.44 85 TYR A CA 1
ATOM 667 C C . TYR A 1 85 ? 0.611 -12.488 -7.343 1.00 73.44 85 TYR A C 1
ATOM 669 O O . TYR A 1 85 ? -0.054 -13.087 -8.181 1.00 73.44 85 TYR A O 1
ATOM 677 N N . PHE A 1 86 ? 0.323 -11.244 -6.951 1.00 77.06 86 PHE A N 1
ATOM 678 C CA . PHE A 1 86 ? -0.896 -10.531 -7.359 1.00 77.06 86 PHE A CA 1
ATOM 679 C C . PHE A 1 86 ? -0.645 -9.409 -8.365 1.00 77.06 86 PHE A C 1
ATOM 681 O O . PHE A 1 86 ? -1.561 -8.676 -8.726 1.00 77.06 86 PHE A O 1
ATOM 688 N N . GLY A 1 87 ? 0.596 -9.264 -8.824 1.00 74.75 87 GLY A N 1
ATOM 689 C CA . GLY A 1 87 ? 0.968 -8.232 -9.769 1.00 74.75 87 GLY A CA 1
ATOM 690 C C . GLY A 1 87 ? 0.946 -6.845 -9.137 1.00 74.75 87 GLY A C 1
ATOM 691 O O . GLY A 1 87 ? 1.436 -6.626 -8.027 1.00 74.75 87 GLY A O 1
ATOM 692 N N . ILE A 1 88 ? 0.443 -5.883 -9.896 1.00 73.75 88 ILE A N 1
ATOM 693 C CA . ILE A 1 88 ? 0.846 -4.485 -9.798 1.00 73.75 88 ILE A CA 1
ATOM 694 C C . ILE A 1 88 ? -0.383 -3.611 -9.669 1.00 73.75 88 ILE A C 1
ATOM 696 O O . ILE A 1 88 ? -1.361 -3.802 -10.390 1.00 73.75 88 ILE A O 1
ATOM 700 N N . ILE A 1 89 ? -0.304 -2.604 -8.809 1.00 78.75 89 ILE A N 1
ATOM 701 C CA . ILE A 1 89 ? -1.408 -1.675 -8.604 1.00 78.75 89 ILE A CA 1
ATOM 702 C C . ILE A 1 89 ? -1.224 -0.441 -9.504 1.00 78.75 89 ILE A C 1
ATOM 704 O O . ILE A 1 89 ? -0.179 0.208 -9.439 1.00 78.75 89 ILE A O 1
ATOM 708 N N . PRO A 1 90 ? -2.235 -0.060 -10.309 1.00 74.06 90 PRO A N 1
ATOM 709 C CA . PRO A 1 90 ? -2.196 1.168 -11.101 1.00 74.06 90 PRO A CA 1
ATOM 710 C C . PRO A 1 90 ? -1.944 2.425 -10.254 1.00 74.06 90 PRO A C 1
ATOM 712 O O . PRO A 1 90 ? -2.525 2.585 -9.176 1.00 74.06 90 PRO A O 1
ATOM 715 N N . ASN A 1 91 ? -1.173 3.384 -10.781 1.00 71.25 91 ASN A N 1
ATOM 716 C CA . ASN A 1 91 ? -0.845 4.639 -10.080 1.00 71.25 91 ASN A CA 1
ATOM 717 C C . ASN A 1 91 ? -2.065 5.394 -9.534 1.00 71.25 91 ASN A C 1
ATOM 719 O O . ASN A 1 91 ? -2.029 5.928 -8.426 1.00 71.25 91 ASN A O 1
ATOM 723 N N . SER A 1 92 ? -3.154 5.441 -10.305 1.00 74.56 92 SER A N 1
ATOM 724 C CA . SER A 1 92 ? -4.386 6.139 -9.920 1.00 74.56 92 SER A CA 1
ATOM 725 C C . SER A 1 92 ? -5.050 5.545 -8.673 1.00 74.56 92 SER A C 1
ATOM 727 O O . SER A 1 92 ? -5.750 6.258 -7.954 1.00 74.56 92 SER A O 1
ATOM 729 N N . ILE A 1 93 ? -4.822 4.257 -8.401 1.00 80.19 93 ILE A N 1
ATOM 730 C CA . ILE A 1 93 ? -5.288 3.565 -7.196 1.00 80.19 93 ILE A CA 1
ATOM 731 C C . ILE A 1 93 ? -4.278 3.767 -6.058 1.00 80.19 93 ILE A C 1
ATOM 733 O O . ILE A 1 93 ? -4.686 4.030 -4.929 1.00 80.19 93 ILE A O 1
ATOM 737 N N . MET A 1 94 ? -2.972 3.744 -6.353 1.00 79.44 94 MET A N 1
ATOM 738 C CA . MET A 1 94 ? -1.908 3.969 -5.363 1.00 79.44 94 MET A CA 1
ATOM 739 C C . MET A 1 94 ? -1.983 5.342 -4.687 1.00 79.44 94 MET A C 1
ATOM 741 O O . MET A 1 94 ? -1.791 5.442 -3.477 1.00 79.44 94 MET A O 1
ATOM 745 N N . GLU A 1 95 ? -2.304 6.406 -5.425 1.00 77.94 95 GLU A N 1
ATOM 746 C CA . GLU A 1 95 ? -2.465 7.738 -4.824 1.00 77.94 95 GLU A CA 1
ATOM 747 C C . GLU A 1 95 ? -3.670 7.816 -3.872 1.00 77.94 95 GLU A C 1
ATOM 749 O O . GLU A 1 95 ? -3.589 8.450 -2.819 1.00 77.94 95 GLU A O 1
ATOM 754 N N . GLN A 1 96 ? -4.785 7.165 -4.219 1.00 80.69 96 GLN A N 1
ATOM 755 C CA . GLN A 1 96 ? -5.969 7.091 -3.354 1.00 80.69 96 GLN A CA 1
ATOM 756 C C . GLN A 1 96 ? -5.690 6.250 -2.107 1.00 80.69 96 GLN A C 1
ATOM 758 O O . GLN A 1 96 ? -6.061 6.637 -1.000 1.00 80.69 96 GLN A O 1
ATOM 763 N N . PHE A 1 97 ? -4.970 5.143 -2.284 1.00 82.50 97 PHE A N 1
ATOM 764 C CA . PHE A 1 97 ? -4.483 4.300 -1.202 1.00 82.50 97 PHE A CA 1
ATOM 765 C C . PHE A 1 97 ? -3.608 5.075 -0.226 1.00 82.50 97 PHE A C 1
ATOM 767 O O . PHE A 1 97 ? -3.848 5.028 0.978 1.00 82.50 97 PHE A O 1
ATOM 774 N N . ALA A 1 98 ? -2.626 5.819 -0.732 1.00 79.38 98 ALA A N 1
ATOM 775 C CA . ALA A 1 98 ? -1.696 6.557 0.105 1.00 79.38 98 ALA A CA 1
ATOM 776 C C . ALA A 1 98 ? -2.419 7.589 0.976 1.00 79.38 98 ALA A C 1
ATOM 778 O O . ALA A 1 98 ? -2.123 7.689 2.161 1.00 79.38 98 ALA A O 1
ATOM 779 N N . LYS A 1 99 ? -3.414 8.297 0.426 1.00 81.12 99 LYS A N 1
ATOM 780 C CA . LYS A 1 99 ? -4.249 9.239 1.191 1.00 81.12 99 LYS A CA 1
ATOM 781 C C . LYS A 1 99 ? -5.026 8.543 2.309 1.00 81.12 99 LYS A C 1
ATOM 783 O O . LYS A 1 99 ? -4.940 8.950 3.461 1.00 81.12 99 LYS A O 1
ATOM 788 N N . LEU A 1 100 ? -5.730 7.465 1.974 1.00 82.44 100 LEU A N 1
ATOM 789 C CA . LEU A 1 100 ? -6.551 6.694 2.910 1.00 82.44 100 LEU A CA 1
ATOM 790 C C . LEU A 1 100 ? -5.713 6.100 4.058 1.00 82.44 100 LEU A C 1
ATOM 792 O O . LEU A 1 100 ? -6.096 6.152 5.225 1.00 82.44 100 LEU A O 1
ATOM 796 N N . ILE A 1 101 ? -4.535 5.568 3.734 1.00 80.25 101 ILE A N 1
ATOM 797 C CA . ILE A 1 101 ? -3.590 5.044 4.717 1.00 80.25 101 ILE A CA 1
ATOM 798 C C . ILE A 1 101 ? -2.940 6.163 5.532 1.00 80.25 101 ILE A C 1
ATOM 800 O O . ILE A 1 101 ? -2.772 5.997 6.737 1.00 80.25 101 ILE A O 1
ATOM 804 N N . PHE A 1 102 ? -2.610 7.303 4.922 1.00 79.88 102 PHE A N 1
ATOM 805 C CA . PHE A 1 102 ? -2.092 8.465 5.641 1.00 79.88 102 PHE A CA 1
ATOM 806 C C . PHE A 1 102 ? -3.086 8.935 6.705 1.00 79.88 102 PHE A C 1
ATOM 808 O O . PHE A 1 102 ? -2.696 9.078 7.858 1.00 79.88 102 PHE A O 1
ATOM 815 N N . GLU A 1 103 ? -4.370 9.073 6.367 1.00 79.00 103 GLU A N 1
ATOM 816 C CA . GLU A 1 103 ? -5.422 9.430 7.328 1.00 79.00 103 GLU A CA 1
ATOM 817 C C . GLU A 1 103 ? -5.531 8.402 8.467 1.00 79.00 103 GLU A C 1
ATOM 819 O O . GLU A 1 103 ? -5.630 8.768 9.641 1.00 79.00 103 GLU A O 1
ATOM 824 N N . GLN A 1 104 ? -5.453 7.107 8.151 1.00 77.88 104 GLN A N 1
ATOM 825 C CA . GLN A 1 104 ? -5.525 6.047 9.157 1.00 77.88 104 GLN A CA 1
ATOM 826 C C . GLN A 1 104 ? -4.299 6.029 10.086 1.00 77.88 104 GLN A C 1
ATOM 828 O O . GLN A 1 104 ? -4.440 5.871 11.301 1.00 77.88 104 GLN A O 1
ATOM 833 N N . PHE A 1 105 ? -3.094 6.198 9.534 1.00 74.31 105 PHE A N 1
ATOM 834 C CA . PHE A 1 105 ? -1.840 6.162 10.286 1.00 74.31 105 PHE A CA 1
ATOM 835 C C . PHE A 1 105 ? -1.549 7.462 11.026 1.00 74.31 105 PHE A C 1
ATOM 837 O O . PHE A 1 105 ? -1.065 7.391 12.147 1.00 74.31 105 PHE A O 1
ATOM 844 N N . GLN A 1 106 ? -1.820 8.637 10.453 1.00 71.19 106 GLN A N 1
ATOM 845 C CA . GLN A 1 106 ? -1.551 9.932 11.092 1.00 71.19 106 GLN A CA 1
ATOM 846 C C . GLN A 1 106 ? -2.329 10.081 12.404 1.00 71.19 106 GLN A C 1
ATOM 848 O O . GLN A 1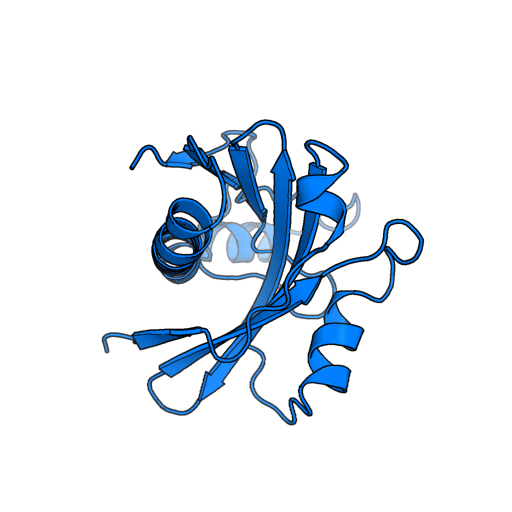 106 ? -1.820 10.639 13.374 1.00 71.19 106 GLN A O 1
ATOM 853 N N . ASN A 1 107 ? -3.545 9.535 12.456 1.00 67.81 107 ASN A N 1
ATOM 854 C CA . ASN A 1 107 ? -4.369 9.560 13.661 1.00 67.81 107 ASN A CA 1
ATOM 855 C C . ASN A 1 107 ? -3.850 8.632 14.774 1.00 67.81 107 ASN A C 1
ATOM 857 O O . ASN A 1 107 ? -4.188 8.838 15.939 1.00 67.81 107 ASN A O 1
ATOM 861 N N . LYS A 1 108 ? -3.038 7.620 14.438 1.00 68.44 108 LYS A N 1
ATOM 862 C CA . LYS A 1 108 ? -2.568 6.583 15.376 1.00 68.44 108 LYS A CA 1
ATOM 863 C C . LYS A 1 108 ? -1.064 6.630 15.667 1.00 68.44 108 LYS A C 1
ATOM 865 O O . LYS A 1 108 ? -0.631 6.241 16.745 1.00 68.44 108 LYS A O 1
ATOM 870 N N . HIS A 1 109 ? -0.265 7.128 14.733 1.00 68.75 109 HIS A N 1
ATOM 871 C CA . HIS A 1 109 ? 1.194 7.126 14.760 1.00 68.75 109 HIS A CA 1
ATOM 872 C C . HIS A 1 109 ? 1.726 8.517 14.397 1.00 68.75 109 HIS A C 1
ATOM 874 O O . HIS A 1 109 ? 1.070 9.289 13.701 1.00 68.75 109 HIS A O 1
ATOM 880 N N . LYS A 1 110 ? 2.952 8.851 14.825 1.00 71.75 110 LYS A N 1
ATOM 881 C CA . LYS A 1 110 ? 3.627 10.123 14.482 1.00 71.75 110 LYS A CA 1
ATOM 882 C C . LYS A 1 110 ? 4.127 10.129 13.027 1.00 71.75 110 LYS A C 1
ATOM 884 O O . LYS A 1 110 ? 5.317 10.334 12.776 1.00 71.75 110 LYS A O 1
ATOM 889 N N . LEU A 1 111 ? 3.233 9.856 12.078 1.00 76.00 111 LEU A N 1
ATOM 890 C CA . LEU A 1 111 ? 3.509 9.909 10.650 1.00 76.00 111 LEU A CA 1
ATOM 891 C C . LEU A 1 111 ? 3.775 11.362 10.245 1.00 76.00 111 LEU A C 1
ATOM 893 O O . LEU A 1 111 ? 2.989 12.257 10.541 1.00 76.00 111 LEU A O 1
ATOM 897 N N . LYS A 1 112 ? 4.916 11.589 9.598 1.00 79.38 112 LYS A N 1
ATOM 898 C CA . LYS A 1 112 ? 5.363 12.900 9.114 1.00 79.38 112 LYS A CA 1
ATOM 899 C C . LYS A 1 112 ? 5.247 13.017 7.600 1.00 79.38 112 LYS A C 1
ATOM 901 O O . LYS A 1 112 ? 5.040 14.114 7.104 1.00 79.38 112 LYS A O 1
ATOM 906 N N . LYS A 1 113 ? 5.438 11.912 6.877 1.00 82.50 113 LYS A N 1
ATOM 907 C CA . LYS A 1 113 ? 5.386 11.869 5.412 1.00 82.50 113 LYS A CA 1
ATOM 908 C C . LYS A 1 113 ? 5.063 10.470 4.901 1.00 82.50 113 LYS A C 1
ATOM 910 O O . LYS A 1 113 ? 5.330 9.483 5.590 1.00 82.50 113 LYS A O 1
ATOM 915 N N . ILE A 1 114 ? 4.567 10.394 3.672 1.00 81.50 114 ILE A N 1
ATOM 916 C CA . ILE A 1 114 ? 4.354 9.144 2.944 1.00 81.50 114 ILE A CA 1
ATOM 917 C C . ILE A 1 114 ? 5.101 9.194 1.606 1.00 81.50 114 ILE A C 1
ATOM 919 O O . ILE A 1 114 ? 5.099 10.196 0.891 1.00 81.50 114 ILE A O 1
ATOM 923 N N . GLU A 1 115 ? 5.791 8.112 1.278 1.00 85.06 115 GLU A N 1
ATOM 924 C CA . GLU A 1 115 ? 6.509 7.945 0.020 1.00 85.06 115 GLU A CA 1
ATOM 925 C C . GLU A 1 115 ? 5.823 6.834 -0.768 1.00 85.06 115 GLU A C 1
ATOM 927 O O . GLU A 1 115 ? 5.661 5.728 -0.256 1.00 85.06 115 GLU A O 1
ATOM 932 N N . ILE A 1 116 ? 5.415 7.113 -2.008 1.00 79.19 116 ILE A N 1
ATOM 933 C CA . ILE A 1 116 ? 4.925 6.064 -2.902 1.00 79.19 116 ILE A CA 1
ATOM 934 C C . ILE A 1 116 ? 6.085 5.627 -3.790 1.00 79.19 116 ILE A C 1
ATOM 936 O O . ILE A 1 116 ? 6.533 6.350 -4.686 1.00 79.19 116 ILE A O 1
ATOM 940 N N . ASN A 1 117 ? 6.556 4.410 -3.553 1.00 74.06 117 ASN A N 1
ATOM 941 C CA . ASN A 1 117 ? 7.585 3.768 -4.342 1.00 74.06 117 ASN A CA 1
ATOM 942 C C . ASN A 1 117 ? 6.949 2.918 -5.441 1.00 74.06 117 ASN A C 1
ATOM 944 O O . ASN A 1 117 ? 6.600 1.752 -5.264 1.00 74.06 117 ASN A O 1
ATOM 948 N N . MET A 1 118 ? 6.865 3.522 -6.622 1.00 65.50 118 MET A N 1
ATOM 949 C CA . MET A 1 118 ? 6.444 2.879 -7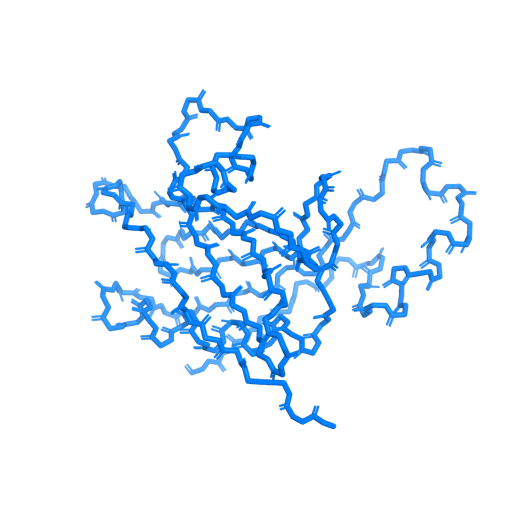.868 1.00 65.50 118 MET A CA 1
ATOM 950 C C . MET A 1 118 ? 7.626 2.193 -8.579 1.00 65.50 118 MET A C 1
ATOM 952 O O . MET A 1 118 ? 7.728 2.219 -9.802 1.00 65.50 118 MET A O 1
ATOM 956 N N . HIS A 1 119 ? 8.587 1.656 -7.823 1.00 61.28 119 HIS A N 1
ATOM 957 C CA . HIS A 1 119 ? 9.794 1.059 -8.397 1.00 61.28 119 HIS A CA 1
ATOM 958 C C . HIS A 1 119 ? 9.500 -0.363 -8.854 1.00 61.28 119 HIS A C 1
ATOM 960 O O . HIS A 1 119 ? 9.127 -1.208 -8.043 1.00 61.28 119 HIS A O 1
ATOM 966 N N . TYR A 1 120 ? 9.717 -0.628 -10.138 1.00 55.88 120 TYR A N 1
ATOM 967 C CA . TYR A 1 120 ? 9.872 -1.981 -10.652 1.00 55.88 120 TYR A CA 1
ATOM 968 C C . TYR A 1 120 ? 11.352 -2.220 -10.924 1.00 55.88 120 TYR A C 1
ATOM 970 O O . TYR A 1 120 ? 11.962 -1.495 -11.708 1.00 55.88 120 TYR A O 1
ATOM 978 N N . ILE A 1 121 ? 11.930 -3.208 -10.240 1.00 55.34 121 ILE A N 1
ATOM 979 C CA . ILE A 1 121 ? 13.265 -3.715 -10.551 1.00 55.34 121 ILE A CA 1
ATOM 980 C C . ILE A 1 121 ? 13.035 -5.010 -11.334 1.00 55.34 121 ILE A C 1
ATOM 982 O O . ILE A 1 121 ? 12.751 -6.034 -10.702 1.00 55.34 121 ILE A O 1
ATOM 986 N N . PRO A 1 122 ? 13.063 -4.970 -12.677 1.00 53.00 122 PRO A N 1
ATOM 987 C CA . PRO A 1 122 ? 12.953 -6.179 -13.481 1.00 53.00 122 PRO A CA 1
ATOM 988 C C . PRO A 1 122 ? 14.054 -7.172 -13.106 1.00 53.00 122 PRO A C 1
ATOM 990 O O . PRO A 1 122 ? 15.183 -6.795 -12.790 1.00 53.00 122 PRO A O 1
ATOM 993 N N . ARG A 1 123 ? 13.733 -8.465 -13.136 1.00 55.12 123 ARG A N 1
ATOM 994 C CA . ARG A 1 123 ? 14.762 -9.513 -13.110 1.00 55.12 123 ARG A CA 1
ATOM 995 C C . ARG A 1 123 ? 15.503 -9.520 -14.452 1.00 55.12 123 ARG A C 1
ATOM 997 O O . ARG A 1 123 ? 14.953 -9.077 -15.455 1.00 55.12 123 ARG A O 1
ATOM 1004 N N . GLU A 1 124 ? 16.705 -10.098 -14.506 1.00 52.12 124 GLU A N 1
ATOM 1005 C CA . GLU A 1 124 ? 17.507 -10.197 -15.748 1.00 52.12 124 GLU A CA 1
ATOM 1006 C C . GLU A 1 124 ? 16.712 -10.751 -16.949 1.00 52.12 124 GLU A C 1
ATOM 1008 O O . GLU A 1 124 ? 16.918 -10.332 -18.084 1.00 52.12 124 GLU A O 1
ATOM 1013 N N . SER A 1 125 ? 15.765 -11.667 -16.714 1.00 51.84 125 SER A N 1
ATOM 1014 C CA . SER A 1 125 ? 14.897 -12.234 -17.756 1.00 51.84 125 SER A CA 1
ATOM 1015 C C . SER A 1 125 ? 13.800 -11.290 -18.262 1.00 51.84 125 SER A C 1
ATOM 1017 O O . SER A 1 125 ? 13.225 -11.538 -19.314 1.00 51.84 125 SER A O 1
ATOM 1019 N N . GLU A 1 126 ? 13.482 -10.243 -17.505 1.00 54.34 126 GLU A N 1
ATOM 1020 C CA . GLU A 1 126 ? 12.391 -9.296 -17.758 1.00 54.34 126 GLU A CA 1
ATOM 1021 C C . GLU A 1 126 ? 12.906 -7.979 -18.363 1.00 54.34 126 GLU A C 1
ATOM 1023 O O . GLU A 1 126 ? 12.181 -7.322 -19.103 1.00 54.34 126 GLU A O 1
ATOM 1028 N N . GLU A 1 127 ? 14.177 -7.626 -18.125 1.00 57.09 127 GLU A N 1
ATOM 1029 C CA . GLU A 1 127 ? 14.859 -6.491 -18.776 1.00 57.09 127 GLU A CA 1
ATOM 1030 C C . GLU A 1 127 ? 14.954 -6.645 -20.301 1.00 57.09 127 GLU A C 1
ATOM 1032 O O . GLU A 1 127 ? 15.055 -5.659 -21.032 1.00 57.09 127 GLU A O 1
ATOM 1037 N N . ALA A 1 128 ? 14.908 -7.886 -20.787 1.00 58.31 128 ALA A N 1
ATOM 1038 C CA . ALA A 1 128 ? 15.001 -8.218 -22.201 1.00 58.31 128 ALA A CA 1
ATOM 1039 C C . ALA A 1 128 ? 13.637 -8.335 -22.907 1.00 58.31 128 ALA A C 1
ATOM 1041 O O . ALA A 1 128 ? 13.626 -8.628 -24.102 1.00 58.31 128 ALA A O 1
ATOM 1042 N N . ASP A 1 129 ? 12.514 -8.118 -22.207 1.00 67.06 129 ASP A N 1
ATOM 1043 C CA . ASP A 1 129 ? 11.156 -8.243 -22.755 1.00 67.06 129 ASP A CA 1
ATOM 1044 C C . ASP A 1 129 ? 10.489 -6.860 -22.953 1.00 67.06 129 ASP A C 1
ATOM 1046 O O . ASP A 1 129 ? 9.972 -6.258 -22.004 1.00 67.06 129 ASP A O 1
ATOM 1050 N N . PRO A 1 130 ? 10.462 -6.327 -24.192 1.00 69.62 130 PRO A N 1
ATOM 1051 C CA . PRO A 1 130 ? 9.887 -5.017 -24.485 1.00 69.62 130 PRO A CA 1
ATOM 1052 C C . PRO A 1 130 ? 8.375 -4.933 -24.249 1.00 69.62 130 PRO A C 1
ATOM 1054 O O . PRO A 1 130 ? 7.872 -3.849 -23.947 1.00 69.62 130 PRO A O 1
ATOM 1057 N N . GLU A 1 131 ? 7.640 -6.041 -24.396 1.00 72.00 131 GLU A N 1
ATOM 1058 C CA . GLU A 1 131 ? 6.192 -6.061 -24.162 1.00 72.00 131 GLU A CA 1
ATOM 1059 C C . GLU A 1 131 ? 5.898 -5.940 -22.671 1.00 72.00 131 GLU A C 1
ATOM 1061 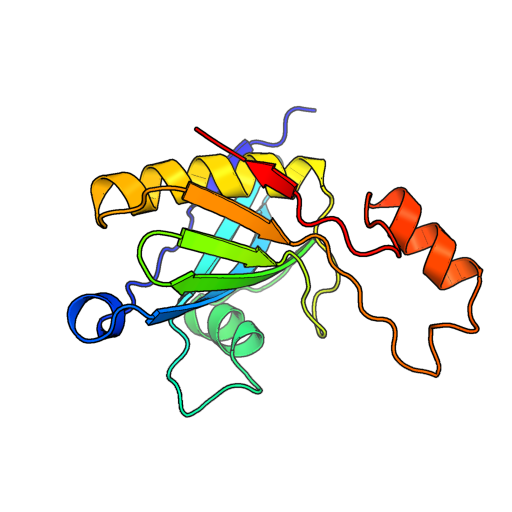O O . GLU A 1 131 ? 5.022 -5.168 -22.266 1.00 72.00 131 GLU A O 1
ATOM 1066 N N . HIS A 1 132 ? 6.697 -6.629 -21.855 1.00 63.91 132 HIS A N 1
ATOM 1067 C CA . HIS A 1 132 ? 6.637 -6.512 -20.409 1.00 63.91 132 HIS A CA 1
ATOM 1068 C C . HIS A 1 132 ? 6.941 -5.067 -19.984 1.00 63.91 132 HIS A C 1
ATOM 1070 O O . HIS A 1 132 ? 6.140 -4.446 -19.286 1.00 63.91 132 HIS A O 1
ATOM 1076 N N . ILE A 1 133 ? 8.023 -4.470 -20.496 1.00 67.00 133 ILE A N 1
ATOM 1077 C CA . ILE A 1 133 ? 8.402 -3.073 -20.220 1.00 67.00 133 ILE A CA 1
ATOM 1078 C C . ILE A 1 133 ? 7.287 -2.077 -20.586 1.00 67.00 133 ILE A C 1
ATOM 1080 O O . ILE A 1 133 ? 6.986 -1.160 -19.817 1.00 67.00 133 ILE A O 1
ATOM 1084 N N . GLU A 1 134 ? 6.637 -2.237 -21.739 1.00 71.69 134 GLU A N 1
ATOM 1085 C CA . GLU A 1 134 ? 5.532 -1.360 -22.145 1.00 71.69 134 GLU A CA 1
ATOM 1086 C C . GLU A 1 134 ? 4.266 -1.548 -21.296 1.00 71.69 134 GLU A C 1
ATOM 1088 O O . GLU A 1 134 ? 3.552 -0.574 -21.038 1.00 71.69 134 GLU A O 1
ATOM 1093 N N . MET A 1 135 ? 3.987 -2.760 -20.809 1.00 71.50 135 MET A N 1
ATOM 1094 C CA . MET A 1 135 ? 2.911 -2.996 -19.838 1.00 71.50 135 MET A CA 1
ATOM 1095 C C . MET A 1 135 ? 3.144 -2.188 -18.553 1.00 71.50 135 MET A C 1
ATOM 1097 O O . MET A 1 135 ? 2.254 -1.460 -18.111 1.00 71.50 135 MET A O 1
ATOM 1101 N N . TRP A 1 136 ? 4.353 -2.253 -17.994 1.00 64.56 136 TRP A N 1
ATOM 1102 C CA . TRP A 1 136 ? 4.746 -1.518 -16.788 1.00 64.56 136 TRP A CA 1
ATOM 1103 C C . TRP A 1 136 ? 4.607 0.002 -16.948 1.00 64.56 136 TRP A C 1
ATOM 1105 O O . TRP A 1 136 ? 4.017 0.665 -16.090 1.00 64.56 136 TRP A O 1
ATOM 1115 N N . LYS A 1 137 ? 5.047 0.562 -18.083 1.00 67.19 137 LYS A N 1
ATOM 1116 C CA . LYS A 1 137 ? 4.864 1.994 -18.378 1.00 67.19 137 LYS A CA 1
ATOM 1117 C C . LYS A 1 137 ? 3.392 2.402 -18.444 1.00 67.19 137 LYS A C 1
ATOM 1119 O O . LYS A 1 137 ? 3.035 3.457 -17.927 1.00 67.19 137 LYS A O 1
ATOM 1124 N N . LYS A 1 138 ? 2.520 1.581 -19.046 1.00 67.94 138 LYS A N 1
ATOM 1125 C CA . LYS A 1 138 ? 1.068 1.854 -19.119 1.00 67.94 138 LYS A CA 1
ATOM 1126 C C . LYS A 1 138 ? 0.400 1.887 -17.744 1.00 67.94 138 LYS A C 1
ATOM 1128 O O . LYS A 1 138 ? -0.570 2.618 -17.565 1.00 67.94 138 LYS A O 1
ATOM 1133 N N . LEU A 1 139 ? 0.927 1.131 -16.780 1.00 59.72 139 LEU A N 1
ATOM 1134 C CA . LEU A 1 139 ? 0.482 1.156 -15.382 1.00 59.72 139 LEU A CA 1
ATOM 1135 C C . LEU A 1 139 ? 1.050 2.349 -14.593 1.00 59.72 139 LEU A C 1
ATOM 1137 O O . LEU A 1 139 ? 0.631 2.585 -13.459 1.00 59.72 139 LEU A O 1
ATOM 1141 N N . GLY A 1 140 ? 1.942 3.128 -15.215 1.00 56.84 140 GLY A N 1
ATOM 1142 C CA . GLY A 1 140 ? 2.550 4.333 -14.664 1.00 56.84 140 GLY A CA 1
ATOM 1143 C C . GLY A 1 140 ? 3.861 4.094 -13.908 1.00 56.84 140 GLY A C 1
ATOM 1144 O O . GLY A 1 140 ? 4.314 4.988 -13.193 1.00 56.84 140 GLY A O 1
ATOM 1145 N N . TYR A 1 141 ? 4.476 2.919 -14.063 1.00 57.19 141 TYR A N 1
ATOM 1146 C CA . TYR A 1 141 ? 5.785 2.619 -13.486 1.00 57.19 141 TYR A CA 1
ATOM 1147 C C . TYR A 1 141 ? 6.887 3.188 -14.381 1.00 57.19 141 TYR A C 1
ATOM 1149 O O . TYR A 1 141 ? 6.911 2.960 -15.593 1.00 57.19 141 TYR A O 1
ATOM 1157 N N . GLU A 1 142 ? 7.813 3.932 -13.781 1.00 58.38 142 GLU A N 1
ATOM 1158 C CA . GLU A 1 142 ? 9.010 4.423 -14.460 1.00 58.38 142 GLU A CA 1
ATOM 1159 C C . GLU A 1 142 ? 10.155 3.423 -14.245 1.00 58.38 142 GLU A C 1
ATOM 1161 O O . GLU A 1 142 ? 10.456 3.048 -13.113 1.00 58.38 142 GLU A O 1
ATOM 1166 N N . PHE A 1 143 ? 10.833 3.026 -15.326 1.00 56.28 143 PHE A N 1
ATOM 1167 C CA . PHE A 1 143 ? 12.032 2.166 -15.294 1.00 56.28 143 PHE A CA 1
ATOM 1168 C C . PHE A 1 143 ? 13.300 2.904 -14.824 1.00 56.28 143 PHE A C 1
ATOM 1170 O O . PHE A 1 143 ? 14.416 2.446 -15.050 1.00 56.28 143 PHE A O 1
ATOM 1177 N N . ASP A 1 144 ? 13.148 4.065 -14.186 1.00 46.00 144 ASP A N 1
ATOM 1178 C CA . ASP A 1 144 ? 14.257 4.922 -13.774 1.00 46.00 144 ASP A CA 1
ATOM 1179 C C . ASP A 1 144 ? 13.924 5.684 -12.474 1.00 46.00 144 ASP A C 1
ATOM 1181 O O . ASP A 1 144 ? 13.352 6.770 -12.478 1.00 46.00 144 ASP A O 1
ATOM 1185 N N . ASN A 1 145 ? 14.257 5.052 -11.343 1.00 40.16 145 ASN A N 1
ATOM 1186 C CA . ASN A 1 145 ? 14.766 5.596 -10.069 1.00 40.16 145 ASN A CA 1
ATOM 1187 C C . ASN A 1 145 ? 14.209 6.883 -9.425 1.00 40.16 145 ASN A C 1
ATOM 1189 O O . ASN A 1 145 ? 14.819 7.387 -8.476 1.00 40.16 145 ASN A O 1
ATOM 1193 N N . ARG A 1 146 ? 13.048 7.418 -9.800 1.00 43.66 146 ARG A N 1
ATOM 1194 C CA . ARG A 1 146 ? 12.488 8.586 -9.097 1.00 43.66 146 ARG A CA 1
ATOM 1195 C C . ARG A 1 146 ? 11.402 8.153 -8.129 1.00 43.66 146 ARG A C 1
ATOM 1197 O O . ARG A 1 146 ? 10.257 7.926 -8.495 1.00 43.66 146 ARG A O 1
ATOM 1204 N N . LYS A 1 147 ? 11.783 8.015 -6.855 1.00 52.56 147 LYS A N 1
ATOM 1205 C CA . LYS A 1 147 ? 10.818 7.955 -5.748 1.00 52.56 147 LYS A CA 1
ATOM 1206 C C . LYS A 1 147 ? 9.876 9.154 -5.857 1.00 52.56 147 LYS A C 1
ATOM 1208 O O . LYS A 1 147 ? 10.354 10.285 -5.977 1.00 52.56 147 LYS A O 1
ATOM 1213 N N . ARG A 1 148 ? 8.563 8.932 -5.788 1.00 56.53 148 ARG A N 1
ATOM 1214 C CA . ARG A 1 148 ? 7.594 10.028 -5.734 1.00 56.53 148 ARG A CA 1
ATOM 1215 C C . ARG A 1 148 ? 7.198 10.260 -4.281 1.00 56.53 148 ARG A C 1
ATOM 1217 O O . ARG A 1 148 ? 6.470 9.473 -3.681 1.00 56.53 148 ARG A O 1
ATOM 1224 N N . VAL A 1 149 ? 7.706 11.347 -3.711 1.00 56.81 149 VAL A N 1
ATOM 1225 C CA . VAL A 1 149 ? 7.319 11.798 -2.370 1.00 56.81 149 VAL A CA 1
ATOM 1226 C C . VAL A 1 149 ? 5.987 12.531 -2.488 1.00 56.81 149 VAL A C 1
ATOM 1228 O O . VAL A 1 149 ? 5.862 13.441 -3.309 1.00 56.81 149 VAL A O 1
ATOM 1231 N N . LEU A 1 150 ? 4.992 12.124 -1.700 1.00 55.16 150 LEU A N 1
ATOM 1232 C CA . LEU A 1 150 ? 3.756 12.880 -1.546 1.00 55.16 150 LEU A CA 1
ATOM 1233 C C . LEU A 1 150 ? 3.779 13.540 -0.166 1.00 55.16 150 LEU A C 1
ATOM 1235 O O . LEU A 1 150 ? 3.768 12.867 0.863 1.00 55.16 150 LEU A O 1
ATOM 1239 N N . GLU A 1 151 ? 3.852 14.866 -0.154 1.00 53.56 151 GLU A N 1
ATOM 1240 C CA . GLU A 1 151 ? 3.731 15.663 1.065 1.00 53.56 151 GLU A CA 1
ATOM 1241 C C . GLU A 1 151 ? 2.257 16.052 1.229 1.00 53.56 151 GLU A C 1
ATOM 1243 O O . GLU A 1 151 ? 1.647 16.568 0.288 1.00 53.56 151 GLU A O 1
ATOM 1248 N N . PHE A 1 152 ? 1.686 15.744 2.394 1.00 55.50 152 PHE A N 1
ATOM 1249 C CA . PHE A 1 152 ? 0.293 16.010 2.753 1.00 55.50 152 PHE A CA 1
ATOM 1250 C C . PHE A 1 152 ? 0.233 16.928 3.971 1.00 55.50 152 PHE A C 1
ATOM 1252 O O . PHE A 1 152 ? 1.052 16.721 4.898 1.00 55.50 152 PHE A O 1
#

Radius of gyration: 15.26 Å; chains: 1; bounding box: 36×33×45 Å

Sequence (152 aa):
MDLELKIANFTENSQVEEEEFGVWKFVLVQDNSKILLYTGAQPKEDYEYGHSRVVSENDISEDIIGGGDMCFHYGTLDVKGMSGYFGIIPNSIMEQFAKLIFEQFQNKHKLKKIEINMHYIPRESEEADPEHIEMWKKLGYEFDNRKRVLEF